Protein AF-A0A949J927-F1 (afdb_monomer)

Radius of gyration: 19.84 Å; Cα contacts (8 Å, |Δi|>4): 75; chains: 1; bounding box: 48×33×59 Å

Mean predicted aligned error: 12.62 Å

Sequence (116 aa):
MKNKLKLAAAIFLSSLFPLAAFAQISYIPPPVTTIGGFIGLICSAINWIFTFFIVISVLLFIIGAYAILTAGESSSKRDNSSAITYAIIALIVAILAKGLPLIVGSFLGVSGLRSC

Foldseek 3Di:
DVVVVVVVVVVVVVVCVVVVVVVPPPCPQDPPPDPLSVLVVVVVVLVVVLVVLVVVLVVLCVVLVVQLVPVPPDPSNVVSVVSNVVSVVSVVVSVVSLVVLCVVCVVVVPPSSNVD

Secondary structure (DSSP, 8-state):
-HHHHHHHHHHHHHHTHHHHHHHT------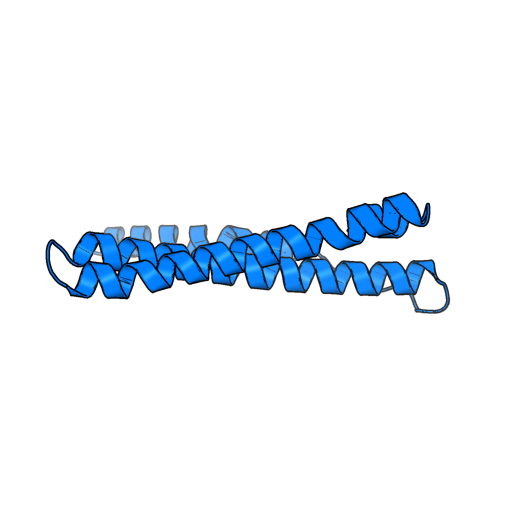-S-SHHHHHHHHHHHHHHHHHHHHHHHHHHHHHHHHHHHHSTTSTHHHHHHHHHHHHHHHHHHHHHHHHHHHHHHHHS--HHHHT-

Structure (mmCIF, N/CA/C/O backbone):
data_AF-A0A949J927-F1
#
_entry.id   AF-A0A949J927-F1
#
loop_
_atom_site.group_PDB
_atom_site.id
_atom_site.type_symbol
_atom_site.label_atom_id
_atom_site.label_alt_id
_atom_site.label_comp_id
_atom_site.label_asym_id
_atom_site.label_entity_id
_atom_site.label_seq_id
_atom_site.pdbx_PDB_ins_code
_atom_site.Cartn_x
_atom_site.Cartn_y
_atom_site.Cartn_z
_atom_site.occupancy
_atom_site.B_iso_or_equiv
_atom_site.auth_seq_id
_atom_site.auth_comp_id
_atom_site.auth_asym_id
_atom_site.auth_atom_id
_atom_site.pdbx_PDB_model_num
ATOM 1 N N . MET A 1 1 ? -3.823 -18.822 32.626 1.00 55.84 1 MET A N 1
ATOM 2 C CA . MET A 1 1 ? -3.232 -17.636 31.950 1.00 55.84 1 MET A CA 1
ATOM 3 C C . MET A 1 1 ? -2.232 -17.992 30.843 1.00 55.84 1 MET A C 1
ATOM 5 O O . MET A 1 1 ? -2.356 -17.443 29.758 1.00 55.84 1 MET A O 1
ATOM 9 N N . LYS A 1 2 ? -1.305 -18.944 31.050 1.00 61.59 2 LYS A N 1
ATOM 10 C CA . LYS A 1 2 ? -0.273 -19.341 30.063 1.00 61.59 2 LYS A CA 1
ATOM 11 C C . LYS A 1 2 ? -0.820 -19.726 28.671 1.00 61.59 2 LYS A C 1
ATOM 13 O O . LYS A 1 2 ? -0.224 -19.366 27.664 1.00 61.59 2 LYS A O 1
ATOM 18 N N . ASN A 1 3 ? -1.989 -20.365 28.596 1.00 60.75 3 ASN A N 1
ATOM 19 C CA . ASN A 1 3 ? -2.577 -20.802 27.319 1.00 60.75 3 ASN A CA 1
ATOM 20 C C . ASN A 1 3 ? -3.249 -19.653 26.548 1.00 60.75 3 ASN A C 1
ATOM 22 O O . ASN A 1 3 ? -3.198 -19.630 25.325 1.00 60.75 3 ASN A O 1
ATOM 26 N N . LYS A 1 4 ? -3.821 -18.666 27.255 1.00 60.56 4 LYS A N 1
ATOM 27 C CA . LYS A 1 4 ? -4.400 -17.452 26.649 1.00 60.56 4 LYS A CA 1
ATOM 28 C C . LYS A 1 4 ? -3.294 -16.568 26.053 1.00 60.56 4 LYS A C 1
ATOM 30 O O . LYS A 1 4 ? -3.485 -15.987 24.993 1.00 60.56 4 LYS A O 1
ATOM 35 N N . LEU A 1 5 ? -2.120 -16.553 26.694 1.00 73.19 5 LEU A N 1
ATOM 36 C CA . LEU A 1 5 ? -0.920 -15.871 26.202 1.00 73.19 5 LEU A CA 1
ATOM 37 C C . LEU A 1 5 ? -0.349 -16.538 24.940 1.00 73.19 5 LEU A C 1
ATOM 39 O O . LEU A 1 5 ? -0.024 -15.845 23.982 1.00 73.19 5 LEU A O 1
ATOM 43 N N . LYS A 1 6 ? -0.287 -17.879 24.898 1.00 71.12 6 LYS A N 1
ATOM 44 C CA . LYS A 1 6 ? 0.126 -18.609 23.684 1.00 71.12 6 LYS A CA 1
ATOM 45 C C . LYS A 1 6 ? -0.857 -18.426 22.523 1.00 71.12 6 LYS A C 1
ATOM 47 O O . LYS A 1 6 ? -0.422 -18.318 21.383 1.00 71.12 6 LYS A O 1
ATOM 52 N N . LEU A 1 7 ? -2.157 -18.348 22.814 1.00 74.25 7 LEU A N 1
ATOM 53 C CA . LEU A 1 7 ? -3.195 -18.117 21.807 1.00 74.25 7 LEU A CA 1
ATOM 54 C C . LEU A 1 7 ? -3.101 -16.705 21.204 1.00 74.25 7 LEU A C 1
ATOM 56 O O . LEU A 1 7 ? -3.133 -16.556 19.988 1.00 74.25 7 LEU A O 1
ATOM 60 N N . ALA A 1 8 ? -2.914 -15.678 22.039 1.00 73.44 8 ALA A N 1
ATOM 61 C CA . ALA A 1 8 ? -2.720 -14.303 21.575 1.00 73.44 8 ALA A CA 1
ATOM 62 C C . ALA A 1 8 ? -1.427 -14.145 20.755 1.00 73.44 8 ALA A C 1
ATOM 64 O O . ALA A 1 8 ? -1.437 -13.504 19.705 1.00 73.44 8 ALA A O 1
ATOM 65 N N . ALA A 1 9 ? -0.335 -14.788 21.184 1.00 74.69 9 ALA A N 1
ATOM 66 C CA . ALA A 1 9 ? 0.923 -14.797 20.442 1.00 74.69 9 ALA A CA 1
ATOM 67 C C . ALA A 1 9 ? 0.787 -15.481 19.070 1.00 74.69 9 ALA A C 1
ATOM 69 O O . ALA A 1 9 ? 1.348 -14.992 18.096 1.00 74.69 9 ALA A O 1
ATOM 70 N N . ALA A 1 10 ? 0.009 -16.564 18.967 1.00 74.31 10 ALA A N 1
ATOM 71 C CA . ALA A 1 10 ? -0.233 -17.256 17.701 1.00 74.31 10 ALA A CA 1
ATOM 72 C C . ALA A 1 10 ? -1.050 -16.410 16.707 1.00 74.31 10 ALA A C 1
ATOM 74 O O . ALA A 1 10 ? -0.725 -16.379 15.522 1.00 74.31 10 ALA A O 1
ATOM 75 N N . ILE A 1 11 ? -2.059 -15.673 17.186 1.00 76.69 11 ILE A N 1
ATOM 76 C CA . ILE A 1 11 ? -2.853 -14.753 16.353 1.00 76.69 11 ILE A CA 1
ATOM 77 C C . ILE A 1 11 ? -1.971 -13.607 15.842 1.00 76.69 11 ILE A C 1
ATOM 79 O O . ILE A 1 11 ? -1.993 -13.290 14.652 1.00 76.69 11 ILE A O 1
ATOM 83 N N . PHE A 1 12 ? -1.129 -13.040 16.710 1.00 73.19 12 PHE A N 1
ATOM 84 C CA . PHE A 1 12 ? -0.192 -11.992 16.314 1.00 73.19 12 PHE A CA 1
ATOM 85 C C . PHE A 1 12 ? 0.805 -12.507 15.267 1.00 73.19 12 PHE A C 1
ATOM 87 O O . PHE A 1 12 ? 0.979 -11.883 14.228 1.00 73.19 12 PHE A O 1
ATOM 94 N N . LEU A 1 13 ? 1.373 -13.700 15.464 1.00 71.00 13 LEU A N 1
ATOM 95 C CA . LEU A 1 13 ? 2.316 -14.295 14.514 1.00 71.00 13 LEU A CA 1
ATOM 96 C C . LEU A 1 13 ? 1.671 -14.628 13.156 1.00 71.00 13 LEU A C 1
ATOM 98 O O . LEU A 1 13 ? 2.314 -14.475 12.123 1.00 71.00 13 LEU A O 1
ATOM 102 N N . SER A 1 14 ? 0.391 -15.021 13.140 1.00 72.75 14 SER A N 1
ATOM 103 C CA . SER A 1 14 ? -0.352 -15.269 11.895 1.00 72.75 14 SER A CA 1
ATOM 104 C C . SER A 1 14 ? -0.630 -13.992 11.089 1.00 72.75 14 SER A C 1
ATOM 106 O O . SER A 1 14 ? -0.608 -14.031 9.862 1.00 72.75 14 SER A O 1
ATOM 108 N N . SER A 1 15 ? -0.789 -12.844 11.758 1.00 69.06 15 SER A N 1
ATOM 109 C CA . SER A 1 15 ? -0.915 -11.526 11.113 1.00 69.06 15 SER A CA 1
ATOM 110 C C . SER A 1 15 ? 0.382 -11.081 10.420 1.00 69.06 15 SER A C 1
ATOM 112 O O . SER A 1 15 ? 0.350 -10.347 9.436 1.00 69.06 15 SER A O 1
ATOM 114 N N . LEU A 1 16 ? 1.535 -11.573 10.889 1.00 66.81 16 LEU A N 1
ATOM 115 C CA . LEU A 1 16 ? 2.842 -11.326 10.274 1.00 66.81 16 LEU A CA 1
ATOM 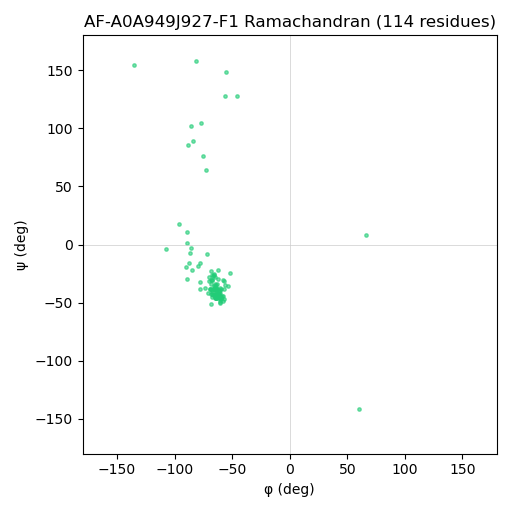116 C C . LEU A 1 16 ? 3.200 -12.322 9.155 1.00 66.81 16 LEU A C 1
ATOM 118 O O . LEU A 1 16 ? 4.189 -12.113 8.455 1.00 66.81 16 LEU A O 1
ATOM 122 N N . PHE A 1 17 ? 2.407 -13.375 8.937 1.00 70.81 17 PHE A N 1
ATOM 123 C CA . PHE A 1 17 ? 2.654 -14.365 7.880 1.00 70.81 17 PHE A CA 1
ATOM 124 C C . PHE A 1 17 ? 2.731 -13.768 6.459 1.00 70.81 17 PHE A C 1
ATOM 126 O O . PHE A 1 17 ? 3.618 -14.168 5.702 1.00 70.81 17 PHE A O 1
ATOM 133 N N . PRO A 1 18 ? 1.905 -12.767 6.082 1.00 74.00 18 PRO A N 1
ATOM 134 C CA . PRO A 1 18 ? 2.028 -12.122 4.779 1.00 74.00 18 PRO A CA 1
ATOM 135 C C . PRO A 1 18 ? 3.373 -11.410 4.598 1.00 74.00 18 PRO A C 1
ATOM 137 O O . PRO A 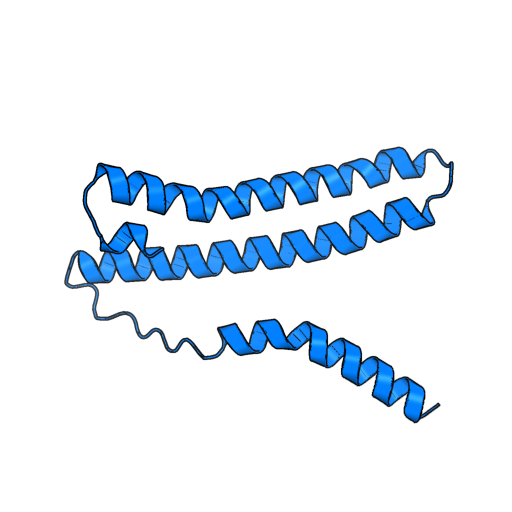1 18 ? 3.880 -11.373 3.484 1.00 74.00 18 PRO A O 1
ATOM 140 N N . LEU A 1 19 ? 3.999 -10.901 5.672 1.00 66.00 19 LEU A N 1
ATOM 141 C CA . LEU A 1 19 ? 5.293 -10.209 5.581 1.00 66.00 19 LEU A CA 1
ATOM 142 C C . LEU A 1 19 ? 6.434 -11.160 5.183 1.00 66.00 19 LEU A C 1
ATOM 144 O O . LEU A 1 19 ? 7.360 -10.745 4.489 1.00 66.00 19 LEU A O 1
ATOM 148 N N . ALA A 1 20 ? 6.354 -12.441 5.554 1.00 67.62 20 ALA A N 1
ATOM 149 C CA . ALA A 1 20 ? 7.356 -13.443 5.186 1.00 67.62 20 ALA A CA 1
ATOM 150 C C . ALA A 1 20 ? 7.335 -13.790 3.686 1.00 67.62 20 ALA A C 1
ATOM 152 O O . ALA A 1 20 ? 8.377 -14.120 3.116 1.00 67.62 20 ALA A O 1
ATOM 153 N N . ALA A 1 21 ? 6.180 -13.659 3.023 1.00 68.12 21 ALA A N 1
ATOM 154 C CA . ALA A 1 21 ? 6.081 -13.818 1.573 1.00 68.12 21 ALA A CA 1
ATOM 155 C C . ALA A 1 21 ? 6.850 -12.718 0.815 1.00 68.12 21 ALA A C 1
ATOM 157 O O . ALA A 1 21 ? 7.334 -12.957 -0.288 1.00 68.12 21 ALA A O 1
ATOM 158 N N . PHE A 1 22 ? 7.043 -11.541 1.422 1.00 63.12 22 PHE A N 1
ATOM 159 C CA . PHE A 1 22 ? 7.804 -10.440 0.821 1.00 63.12 22 PHE A CA 1
ATOM 160 C C . PHE A 1 22 ? 9.317 -10.504 1.100 1.00 63.12 22 PHE A C 1
ATOM 162 O O . PHE A 1 22 ? 10.088 -9.865 0.389 1.00 63.12 22 PHE A O 1
ATOM 169 N N . ALA A 1 23 ? 9.773 -11.296 2.081 1.00 64.69 23 ALA A N 1
ATOM 170 C CA . ALA A 1 23 ? 11.197 -11.419 2.429 1.00 64.69 23 ALA A CA 1
ATOM 171 C C . ALA A 1 23 ? 12.004 -12.317 1.468 1.00 64.69 23 ALA A C 1
ATOM 173 O O . ALA A 1 23 ? 13.231 -12.275 1.457 1.00 64.69 23 ALA A O 1
ATOM 174 N N . GLN A 1 24 ? 11.326 -13.132 0.658 1.00 58.50 24 GLN A N 1
ATOM 175 C CA . GLN A 1 24 ? 11.953 -14.103 -0.250 1.00 58.50 24 GLN A CA 1
ATOM 176 C C . GLN A 1 24 ? 12.279 -13.543 -1.644 1.00 58.50 24 GLN A C 1
ATOM 178 O O . GLN A 1 24 ? 12.838 -14.251 -2.479 1.00 58.50 24 GLN A O 1
ATOM 183 N N . ILE A 1 25 ? 12.000 -12.265 -1.906 1.00 57.59 25 ILE A N 1
ATOM 184 C CA . ILE A 1 25 ? 12.347 -11.640 -3.182 1.00 57.59 25 ILE A CA 1
ATOM 185 C C . ILE A 1 25 ? 13.772 -11.081 -3.084 1.00 57.59 25 ILE A C 1
ATOM 187 O O . ILE A 1 25 ? 13.982 -9.905 -2.792 1.00 57.59 25 ILE A O 1
ATOM 191 N N . SER A 1 26 ? 14.773 -11.924 -3.353 1.00 53.31 26 SER A N 1
ATOM 192 C CA . SER A 1 26 ? 16.125 -11.448 -3.667 1.00 53.31 26 SER A CA 1
ATOM 193 C C . SER A 1 26 ? 16.130 -10.906 -5.100 1.00 53.31 26 SER A C 1
ATOM 195 O O . SER A 1 26 ? 16.540 -11.571 -6.047 1.00 53.31 26 SER A O 1
ATOM 197 N N . TYR A 1 27 ? 15.578 -9.704 -5.279 1.00 59.66 27 TYR A N 1
ATOM 198 C CA . TYR A 1 27 ? 15.683 -8.967 -6.534 1.00 59.66 27 TYR A CA 1
ATOM 199 C C . TYR A 1 27 ? 17.009 -8.211 -6.518 1.00 59.66 27 TYR A C 1
ATOM 201 O O . TYR A 1 27 ? 17.085 -7.083 -6.039 1.00 59.66 27 TYR A O 1
ATOM 209 N N . ILE A 1 28 ? 18.068 -8.856 -7.004 1.00 60.81 28 ILE A N 1
ATOM 210 C CA . ILE A 1 28 ? 19.278 -8.149 -7.421 1.00 60.81 28 ILE A CA 1
ATOM 211 C C . ILE A 1 28 ? 18.921 -7.545 -8.783 1.00 60.81 28 ILE A C 1
ATOM 213 O O . ILE A 1 28 ? 18.812 -8.309 -9.748 1.00 60.81 28 ILE A O 1
ATOM 217 N N . PRO A 1 29 ? 18.654 -6.227 -8.891 1.00 62.12 29 PRO A N 1
ATOM 218 C CA . PRO A 1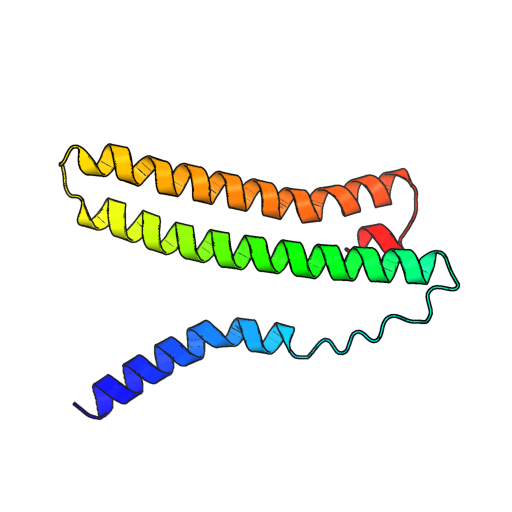 29 ? 18.394 -5.631 -10.190 1.00 62.12 29 PRO A CA 1
ATOM 219 C C . PRO A 1 29 ? 19.598 -5.931 -11.091 1.00 62.12 29 PRO A C 1
ATOM 221 O O . PRO A 1 29 ? 20.733 -5.665 -10.679 1.00 62.12 29 PRO A O 1
ATOM 224 N N . PRO A 1 30 ? 19.394 -6.497 -12.295 1.00 63.97 30 PRO A N 1
ATOM 225 C CA . PRO A 1 30 ? 20.482 -6.615 -13.250 1.00 63.97 30 PRO A CA 1
ATOM 226 C C . PRO A 1 30 ? 21.071 -5.214 -13.487 1.00 63.97 30 PRO A C 1
ATOM 228 O O . PRO A 1 30 ? 20.325 -4.229 -13.411 1.00 63.97 30 PRO A O 1
ATOM 231 N N . PRO A 1 31 ? 22.383 -5.094 -13.761 1.00 65.12 31 PRO A N 1
ATOM 232 C CA . PRO A 1 31 ? 23.003 -3.812 -14.074 1.00 65.12 31 PRO A CA 1
ATOM 233 C C . PRO A 1 31 ? 22.140 -3.039 -15.078 1.00 65.12 31 PRO A C 1
ATOM 235 O O . PRO A 1 31 ? 21.740 -3.594 -16.103 1.00 65.12 31 PRO A O 1
ATOM 238 N N . VAL A 1 32 ? 21.809 -1.781 -14.768 1.00 63.28 32 VAL A N 1
ATOM 239 C CA . VAL A 1 32 ? 20.932 -0.922 -15.584 1.00 63.28 32 VAL A CA 1
ATOM 240 C C . VAL A 1 32 ? 21.652 -0.454 -16.852 1.00 63.28 32 VAL A C 1
ATOM 242 O O . VAL A 1 32 ? 21.940 0.718 -17.045 1.00 63.28 32 VAL A O 1
ATOM 245 N N . THR A 1 33 ? 21.992 -1.395 -17.724 1.00 69.56 33 THR A N 1
ATOM 246 C CA . THR A 1 33 ? 22.658 -1.153 -19.011 1.00 69.56 33 THR A CA 1
ATOM 247 C C . THR A 1 33 ? 21.706 -1.349 -20.192 1.00 69.56 33 THR A C 1
ATOM 249 O O . THR A 1 33 ? 22.075 -1.101 -21.335 1.00 69.56 33 THR A O 1
ATOM 252 N N . THR A 1 34 ? 20.462 -1.771 -19.928 1.00 70.62 34 THR A N 1
ATOM 253 C CA . THR A 1 34 ? 19.427 -2.040 -20.934 1.00 70.62 34 THR A CA 1
ATOM 254 C C . THR A 1 34 ? 18.073 -1.459 -20.517 1.00 70.62 34 THR A C 1
ATOM 256 O O . THR A 1 34 ? 17.772 -1.336 -19.327 1.00 70.62 34 THR A O 1
ATOM 259 N N . ILE A 1 35 ? 17.217 -1.155 -21.502 1.00 70.44 35 ILE A N 1
ATOM 260 C CA . ILE A 1 35 ? 15.833 -0.678 -21.293 1.00 70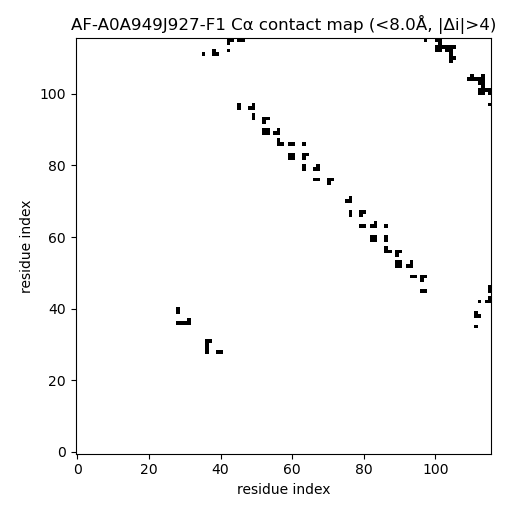.44 35 ILE A CA 1
ATOM 261 C C . ILE A 1 35 ? 15.027 -1.672 -20.434 1.00 70.44 35 ILE A C 1
ATOM 263 O O . ILE A 1 35 ? 14.227 -1.265 -19.595 1.00 70.44 35 ILE A O 1
ATOM 267 N N . GLY A 1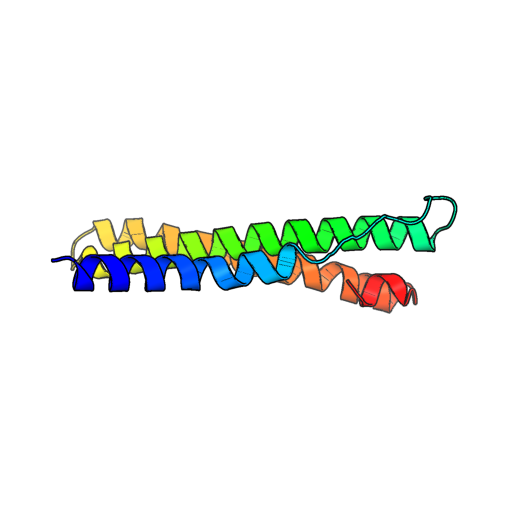 36 ? 15.286 -2.977 -20.576 1.00 71.81 36 GLY A N 1
ATOM 268 C CA . GLY A 1 36 ? 14.663 -4.017 -19.752 1.00 71.81 36 GLY A CA 1
ATOM 269 C C . GLY A 1 36 ? 15.055 -3.945 -18.271 1.00 71.81 36 GLY A C 1
ATOM 270 O O . GLY A 1 36 ? 14.197 -4.116 -17.407 1.00 71.81 36 GLY A O 1
ATOM 271 N N . GLY A 1 37 ? 16.317 -3.623 -17.964 1.00 70.56 37 GLY A N 1
ATOM 272 C CA . GLY A 1 37 ? 16.781 -3.431 -16.584 1.00 70.56 37 GLY A CA 1
ATOM 273 C C . GLY A 1 37 ? 16.137 -2.220 -15.901 1.00 70.56 37 GLY A C 1
ATOM 274 O O . GLY A 1 37 ? 15.749 -2.298 -14.735 1.00 70.56 37 GLY A O 1
ATOM 275 N N . PHE A 1 38 ? 15.941 -1.125 -16.644 1.00 75.00 38 PHE A N 1
ATOM 276 C CA . PHE A 1 38 ? 15.229 0.062 -16.156 1.00 75.00 38 PHE A CA 1
ATOM 277 C C . PHE A 1 38 ? 13.750 -0.230 -15.853 1.00 75.00 38 PHE A C 1
ATOM 279 O O . PHE A 1 38 ? 13.245 0.154 -14.798 1.00 75.00 38 PHE A O 1
ATOM 286 N N . ILE A 1 39 ? 13.078 -0.980 -16.734 1.00 77.25 39 ILE A N 1
ATOM 287 C CA . ILE A 1 39 ? 11.695 -1.432 -16.522 1.00 77.25 39 ILE A CA 1
ATOM 288 C C . ILE A 1 39 ? 11.591 -2.303 -15.266 1.00 77.25 39 ILE A C 1
ATOM 290 O O . ILE A 1 39 ? 10.728 -2.057 -14.428 1.00 77.25 39 ILE A O 1
ATOM 294 N N . GLY A 1 40 ? 12.498 -3.265 -15.077 1.00 76.75 40 GLY A N 1
ATOM 295 C CA . GLY A 1 40 ? 12.497 -4.110 -13.881 1.00 76.75 40 GLY A CA 1
ATOM 296 C C . GLY A 1 40 ? 12.654 -3.314 -12.578 1.00 76.75 40 GLY A C 1
ATOM 297 O O . GLY A 1 40 ? 11.989 -3.607 -11.584 1.00 76.75 40 GLY A O 1
ATOM 298 N N . LEU A 1 41 ? 13.493 -2.271 -12.577 1.00 78.62 41 LEU A N 1
ATOM 299 C CA . LEU A 1 41 ? 13.669 -1.384 -11.421 1.00 78.62 41 LEU A CA 1
ATOM 300 C C . LEU A 1 41 ? 12.377 -0.615 -11.102 1.00 78.62 41 LEU A C 1
ATOM 302 O O . LEU A 1 41 ? 11.941 -0.604 -9.951 1.00 78.62 41 LEU A O 1
ATOM 306 N N . ILE A 1 42 ? 11.722 -0.052 -12.121 1.00 79.75 42 ILE A N 1
ATOM 307 C CA . ILE A 1 42 ? 10.420 0.621 -11.981 1.00 79.75 42 ILE A CA 1
ATOM 308 C C . ILE A 1 42 ? 9.360 -0.338 -11.432 1.00 79.75 42 ILE A C 1
ATOM 310 O O . ILE A 1 42 ? 8.627 0.006 -10.509 1.00 79.75 42 ILE A O 1
ATOM 314 N N . CYS A 1 43 ? 9.303 -1.559 -11.950 1.00 79.88 43 CYS A N 1
ATOM 315 C CA . CYS A 1 43 ? 8.336 -2.560 -11.517 1.00 79.88 43 CYS A CA 1
ATOM 316 C C . CYS A 1 43 ? 8.550 -3.006 -10.070 1.00 79.88 43 CYS A C 1
ATOM 318 O O . CYS A 1 43 ? 7.586 -3.191 -9.326 1.00 79.88 43 CYS A O 1
ATOM 320 N N . SER A 1 44 ? 9.807 -3.120 -9.641 1.00 79.81 44 SER A N 1
ATOM 321 C CA . SER A 1 44 ? 10.142 -3.376 -8.240 1.00 79.81 44 SER A CA 1
ATOM 322 C C . SER A 1 44 ? 9.689 -2.224 -7.334 1.00 79.81 44 SER A C 1
ATOM 324 O O . SER A 1 44 ? 9.037 -2.459 -6.315 1.00 79.81 44 SER A O 1
ATOM 326 N N . ALA A 1 45 ? 9.927 -0.975 -7.749 1.00 82.19 45 ALA A N 1
ATOM 327 C CA . ALA A 1 45 ? 9.470 0.205 -7.018 1.00 82.19 45 ALA A CA 1
ATOM 328 C C . ALA A 1 45 ? 7.934 0.274 -6.915 1.00 82.19 45 ALA A C 1
ATOM 330 O O . ALA A 1 45 ? 7.4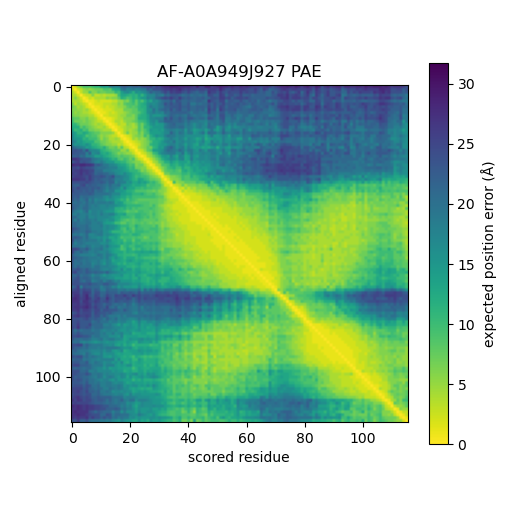01 0.528 -5.835 1.00 82.19 45 ALA A O 1
ATOM 331 N N . ILE A 1 46 ? 7.213 -0.016 -8.004 1.00 82.56 46 ILE A N 1
ATOM 332 C CA . ILE A 1 46 ? 5.742 -0.063 -8.015 1.00 82.56 46 ILE A CA 1
ATOM 333 C C . ILE A 1 46 ? 5.223 -1.174 -7.097 1.00 82.56 46 ILE A C 1
ATOM 335 O O . ILE A 1 46 ? 4.281 -0.953 -6.340 1.00 82.56 46 ILE A O 1
ATOM 339 N N . ASN A 1 47 ? 5.834 -2.360 -7.110 1.00 81.94 47 ASN A N 1
ATOM 340 C CA . ASN A 1 47 ? 5.443 -3.450 -6.213 1.00 81.94 47 ASN A CA 1
ATOM 341 C C . ASN A 1 47 ? 5.618 -3.075 -4.737 1.00 81.94 47 ASN A C 1
ATOM 343 O O . ASN A 1 47 ? 4.736 -3.352 -3.918 1.00 81.94 47 ASN A O 1
ATOM 347 N N . TRP A 1 48 ? 6.723 -2.412 -4.401 1.00 80.81 48 TRP A N 1
ATOM 348 C CA . TRP A 1 48 ? 6.976 -1.921 -3.049 1.00 80.81 48 TRP A CA 1
ATOM 349 C C . TRP A 1 48 ? 5.971 -0.853 -2.623 1.00 80.81 48 TRP A C 1
ATOM 351 O O . TRP A 1 48 ? 5.408 -0.944 -1.531 1.00 80.81 48 TRP A O 1
ATOM 361 N N . ILE A 1 49 ? 5.688 0.122 -3.493 1.00 83.31 49 ILE A N 1
ATOM 362 C CA . ILE A 1 49 ? 4.745 1.195 -3.169 1.00 83.31 49 ILE A CA 1
ATOM 363 C C . ILE A 1 49 ? 3.318 0.658 -3.048 1.00 83.31 49 ILE A C 1
ATOM 365 O O . ILE A 1 49 ? 2.618 0.989 -2.097 1.00 83.31 49 ILE A O 1
ATOM 369 N N . PHE A 1 50 ? 2.912 -0.250 -3.938 1.00 82.69 50 PHE A N 1
ATOM 370 C CA . PHE A 1 50 ? 1.616 -0.915 -3.870 1.00 82.69 50 PHE A CA 1
ATOM 371 C C . PHE A 1 50 ? 1.445 -1.662 -2.546 1.00 82.69 50 PHE A C 1
ATOM 373 O O . PHE A 1 50 ? 0.445 -1.486 -1.852 1.00 82.69 50 PHE A O 1
ATOM 380 N N . THR A 1 51 ? 2.451 -2.449 -2.165 1.00 81.44 51 THR A N 1
ATOM 381 C CA . THR A 1 51 ? 2.428 -3.218 -0.916 1.00 81.44 51 THR A CA 1
ATOM 382 C C . THR A 1 51 ? 2.315 -2.293 0.293 1.00 81.44 51 THR A C 1
ATOM 384 O O . THR A 1 51 ? 1.484 -2.525 1.169 1.00 81.44 51 THR A O 1
ATOM 387 N N . PHE A 1 52 ? 3.085 -1.204 0.322 1.00 84.94 52 PHE A N 1
ATOM 388 C CA . PHE A 1 52 ? 3.029 -0.217 1.399 1.00 84.94 52 PHE A CA 1
ATOM 389 C C . PHE A 1 52 ? 1.635 0.415 1.539 1.00 84.94 52 PHE A C 1
ATOM 391 O O . PHE A 1 52 ? 1.084 0.478 2.639 1.00 84.94 52 PHE A O 1
ATOM 398 N N . PHE A 1 53 ? 1.026 0.811 0.419 1.00 85.12 53 PHE A N 1
ATOM 399 C CA . PHE A 1 53 ? -0.320 1.384 0.406 1.00 85.12 53 PHE A CA 1
ATOM 400 C C . PHE A 1 53 ? -1.399 0.381 0.829 1.00 85.12 53 PHE A C 1
ATOM 402 O O . PHE A 1 53 ? -2.311 0.754 1.565 1.00 85.12 53 PHE A O 1
ATOM 409 N N . ILE A 1 54 ? -1.292 -0.890 0.428 1.00 85.00 54 ILE A N 1
ATOM 410 C CA . ILE A 1 54 ? -2.223 -1.942 0.862 1.00 85.00 54 ILE A CA 1
ATOM 411 C C . ILE A 1 54 ? -2.125 -2.175 2.370 1.00 85.00 54 ILE A C 1
ATOM 413 O O . ILE A 1 54 ? -3.152 -2.221 3.042 1.00 85.00 54 ILE A O 1
ATOM 417 N N . VAL A 1 55 ? -0.913 -2.272 2.924 1.00 86.75 55 VAL A N 1
ATOM 418 C CA . VAL A 1 55 ? -0.719 -2.477 4.369 1.00 86.75 55 VAL A CA 1
ATOM 419 C C . VAL A 1 55 ? -1.335 -1.327 5.170 1.00 86.75 55 VAL A C 1
ATOM 421 O O . VAL A 1 55 ? -2.072 -1.570 6.127 1.00 86.75 55 VAL A O 1
ATOM 424 N N . ILE A 1 56 ? -1.098 -0.079 4.755 1.00 86.81 56 ILE A N 1
ATOM 425 C CA . ILE A 1 56 ? -1.696 1.099 5.398 1.00 86.81 56 ILE A CA 1
ATOM 426 C C . ILE A 1 56 ? -3.217 1.096 5.249 1.00 86.81 56 ILE A C 1
ATOM 428 O O . ILE A 1 56 ? -3.923 1.343 6.226 1.00 86.81 56 ILE A O 1
ATOM 432 N N . SER A 1 57 ? -3.727 0.796 4.052 1.00 84.69 57 SER A N 1
ATOM 433 C CA . SER A 1 57 ? -5.166 0.743 3.786 1.00 84.69 57 SER A CA 1
ATOM 434 C C . SER A 1 57 ? -5.860 -0.255 4.714 1.00 84.69 57 SER A C 1
ATOM 436 O O . SER A 1 57 ? -6.832 0.109 5.371 1.00 84.69 57 SER A O 1
ATOM 438 N N . VAL A 1 58 ? -5.312 -1.466 4.867 1.00 86.25 58 VAL A N 1
ATOM 439 C CA . VAL A 1 58 ? -5.853 -2.489 5.775 1.00 86.25 58 VAL A CA 1
ATOM 440 C C . VAL A 1 58 ? -5.820 -2.021 7.233 1.00 86.25 58 VAL A C 1
ATOM 442 O O . VAL A 1 58 ? -6.813 -2.184 7.943 1.00 86.25 58 VAL A O 1
ATOM 445 N N . LEU A 1 59 ? -4.728 -1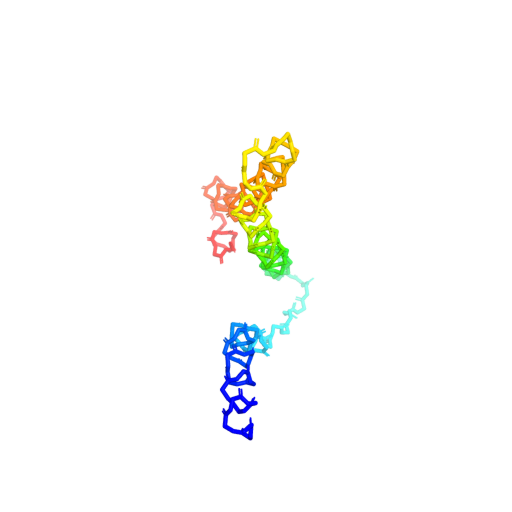.394 7.686 1.00 87.50 59 LEU A N 1
ATOM 446 C CA . LEU A 1 59 ? -4.630 -0.863 9.053 1.00 87.50 59 LEU A CA 1
ATOM 447 C C . LEU A 1 59 ? -5.699 0.200 9.336 1.00 87.50 59 LEU A C 1
ATOM 449 O O . LEU A 1 59 ? -6.408 0.114 10.340 1.00 87.50 59 LEU A O 1
ATOM 453 N N . LEU A 1 60 ? -5.835 1.184 8.444 1.00 84.44 60 LEU A N 1
ATOM 454 C CA . LEU A 1 60 ? -6.826 2.254 8.577 1.00 84.44 60 LEU A CA 1
ATOM 455 C C . LEU A 1 60 ? -8.252 1.710 8.507 1.00 84.44 60 LEU A C 1
ATOM 457 O O . LEU A 1 60 ? -9.127 2.192 9.225 1.00 84.44 60 LEU A O 1
ATOM 461 N N . PHE A 1 61 ? -8.479 0.677 7.697 1.00 85.62 61 PHE A N 1
ATOM 462 C CA . PHE A 1 61 ? -9.773 0.018 7.599 1.00 85.62 61 PHE A CA 1
ATOM 463 C C . PHE A 1 61 ? -10.160 -0.670 8.913 1.00 85.62 61 PHE A C 1
ATOM 465 O O . PHE A 1 61 ? -11.276 -0.484 9.393 1.00 85.62 61 PHE A O 1
ATOM 472 N N . ILE A 1 62 ? -9.233 -1.405 9.539 1.00 86.12 62 ILE A N 1
ATOM 473 C CA . ILE A 1 62 ? -9.469 -2.074 10.830 1.00 86.12 62 ILE A CA 1
ATOM 474 C C . ILE A 1 62 ? -9.732 -1.043 11.937 1.00 86.12 62 ILE A C 1
ATOM 476 O O . ILE A 1 62 ? -10.685 -1.195 12.704 1.00 86.12 62 ILE A O 1
ATOM 480 N N . ILE A 1 63 ? -8.924 0.020 12.009 1.00 83.25 63 ILE A N 1
ATOM 481 C CA . ILE A 1 63 ? -9.072 1.076 13.023 1.00 83.25 63 ILE A CA 1
ATOM 482 C C . ILE A 1 63 ? -10.394 1.830 12.830 1.00 83.25 63 ILE A C 1
ATOM 484 O O . ILE A 1 63 ? -11.140 2.022 13.790 1.00 83.25 63 ILE A O 1
ATOM 488 N N . GLY A 1 64 ? -10.718 2.211 11.591 1.00 79.38 64 GLY A N 1
ATOM 489 C CA . GLY A 1 64 ? -11.961 2.905 11.258 1.00 79.38 64 GLY A CA 1
ATOM 490 C C . GLY A 1 64 ? -13.199 2.052 11.537 1.00 79.38 64 GLY A C 1
ATOM 491 O O . GLY A 1 64 ? -14.166 2.539 12.124 1.00 79.38 64 GLY A O 1
ATOM 492 N N . ALA A 1 65 ? -13.157 0.761 11.195 1.00 81.00 65 ALA A N 1
ATOM 493 C CA . ALA A 1 65 ? -14.242 -0.168 11.492 1.00 81.00 65 ALA A CA 1
ATOM 494 C C . ALA A 1 65 ? -14.467 -0.302 13.005 1.00 81.00 65 ALA A C 1
ATOM 496 O O . ALA A 1 65 ? -15.601 -0.188 13.471 1.00 81.00 65 ALA A O 1
ATOM 497 N N . TYR A 1 66 ? -13.398 -0.474 13.790 1.00 81.00 66 TYR A N 1
ATOM 498 C CA . TYR A 1 66 ? -13.502 -0.567 15.247 1.00 81.00 66 TYR A CA 1
ATOM 499 C C . TYR A 1 66 ? -14.079 0.713 15.871 1.00 81.00 66 TYR A C 1
ATOM 501 O O . TYR A 1 66 ? -14.956 0.640 16.735 1.00 81.00 66 TYR A O 1
ATOM 509 N N . ALA A 1 67 ? -13.648 1.884 15.399 1.00 80.81 67 ALA A N 1
ATOM 510 C CA . ALA A 1 67 ? -14.139 3.172 15.880 1.00 80.81 67 ALA A CA 1
ATOM 511 C C . ALA A 1 67 ? -15.646 3.362 15.622 1.00 80.81 67 ALA A C 1
ATOM 513 O O . ALA A 1 67 ? -16.381 3.766 16.516 1.00 80.81 67 ALA A O 1
ATOM 514 N N . ILE A 1 68 ? -16.147 3.005 14.434 1.00 77.62 68 ILE A N 1
ATOM 515 C CA . ILE A 1 68 ? -17.580 3.130 14.103 1.00 77.62 68 ILE A CA 1
ATOM 516 C C . ILE A 1 68 ? -18.439 2.143 14.901 1.00 77.62 68 ILE A C 1
ATOM 518 O O . ILE A 1 68 ? -19.548 2.488 15.318 1.00 77.62 68 ILE A O 1
ATOM 522 N N . LEU A 1 69 ? -17.942 0.919 15.106 1.00 81.06 69 LEU A N 1
ATOM 523 C CA . LEU A 1 69 ? -18.655 -0.121 15.851 1.00 81.06 69 LEU A CA 1
ATOM 524 C C . LEU A 1 69 ? -18.737 0.193 17.351 1.00 81.06 69 LEU A C 1
ATOM 526 O O . LEU A 1 69 ? -19.727 -0.154 17.989 1.00 81.06 69 LEU A O 1
ATOM 530 N N . THR A 1 70 ? -17.736 0.879 17.907 1.00 81.56 70 THR A N 1
ATOM 531 C CA . THR A 1 70 ? -17.698 1.253 19.332 1.00 81.56 70 THR A CA 1
ATOM 532 C C . THR A 1 70 ? -18.343 2.612 19.631 1.00 81.56 70 THR A C 1
ATOM 534 O O . THR A 1 70 ? -18.764 2.841 20.761 1.00 81.56 70 THR A O 1
ATOM 537 N N . ALA A 1 71 ? -18.503 3.490 18.633 1.00 73.31 71 ALA A N 1
ATOM 538 C CA . ALA A 1 71 ? -19.033 4.852 18.798 1.00 73.31 71 ALA A CA 1
ATOM 539 C C . ALA A 1 71 ? -20.550 4.971 19.102 1.00 73.31 71 ALA A C 1
ATOM 541 O O . ALA A 1 71 ? -21.029 6.068 19.412 1.00 73.31 71 ALA A O 1
ATOM 542 N N . GLY A 1 72 ? -21.329 3.883 19.040 1.00 71.00 72 GLY A N 1
ATOM 543 C CA . GLY A 1 72 ? -22.767 3.896 19.373 1.00 71.00 72 GLY A CA 1
ATOM 544 C C . GLY A 1 72 ? -23.614 4.841 18.494 1.00 71.00 72 GLY A C 1
ATOM 545 O O . GLY A 1 72 ? -23.380 4.931 17.290 1.00 71.00 72 GLY A O 1
ATOM 546 N N . GLU A 1 73 ? -24.605 5.530 19.077 1.00 64.94 73 GLU A N 1
ATOM 547 C CA . GLU A 1 73 ? -25.464 6.553 18.424 1.00 64.94 73 GLU A CA 1
ATOM 548 C C . GLU A 1 73 ? -24.978 8.002 18.647 1.00 64.94 73 GLU A C 1
ATOM 550 O O . GLU A 1 73 ? -25.717 8.969 18.474 1.00 64.94 73 GLU A O 1
ATOM 555 N N . SER A 1 74 ? -23.721 8.185 19.050 1.00 65.44 74 SER A N 1
ATOM 556 C CA . SER A 1 74 ? -23.185 9.525 19.305 1.00 65.44 74 SER A CA 1
ATOM 557 C C . SER A 1 74 ? -22.737 10.231 18.018 1.00 65.44 74 SER A C 1
ATOM 559 O O . SER A 1 74 ? -22.390 9.597 17.016 1.00 65.44 74 SER A O 1
ATOM 561 N N . SER A 1 75 ? -22.665 11.566 18.060 1.00 62.94 75 SER A N 1
ATOM 562 C CA . SER A 1 75 ? -22.115 12.414 16.986 1.00 62.94 75 SER A CA 1
ATOM 563 C C . SER A 1 75 ? -20.711 11.991 16.529 1.00 62.94 75 SER A C 1
ATOM 565 O O . SER A 1 75 ? -20.359 12.190 15.367 1.00 62.94 75 SER A O 1
ATOM 567 N N . SER A 1 76 ? -19.951 11.310 17.394 1.00 63.34 76 SER A N 1
ATOM 568 C CA . SER A 1 76 ? -18.624 10.768 17.082 1.00 63.34 76 SER A CA 1
ATOM 569 C C . SER A 1 76 ? -18.631 9.715 15.966 1.00 63.34 76 SER A C 1
ATOM 571 O O . SER A 1 76 ? -17.624 9.516 15.294 1.00 63.34 76 SER A O 1
ATOM 573 N N . LYS A 1 77 ? -19.765 9.060 15.686 1.00 61.72 77 LYS A N 1
ATOM 574 C CA . LYS A 1 77 ? -19.872 8.102 14.574 1.00 61.72 77 LYS A CA 1
ATOM 575 C C . LYS A 1 77 ? -19.760 8.775 13.205 1.00 61.72 77 LYS A C 1
ATOM 577 O O . LYS A 1 77 ? -19.252 8.177 12.253 1.00 61.72 77 LYS A O 1
ATOM 582 N N . ARG A 1 78 ? -20.204 10.032 13.121 1.00 62.06 78 ARG A N 1
ATOM 583 C CA . ARG A 1 78 ? -20.102 10.866 11.919 1.00 62.06 78 ARG A CA 1
ATOM 584 C C . ARG A 1 78 ? -18.654 11.275 11.663 1.00 62.06 78 ARG A C 1
ATOM 586 O O . ARG A 1 78 ? -18.189 11.147 10.534 1.00 62.06 78 ARG A O 1
ATOM 593 N N . ASP A 1 79 ? -17.930 11.634 12.719 1.00 66.50 79 ASP A N 1
ATOM 594 C CA . ASP A 1 79 ? -16.505 11.964 12.630 1.00 66.50 79 ASP A CA 1
ATOM 595 C C . ASP A 1 79 ? -15.666 10.726 12.280 1.00 66.50 79 ASP A C 1
ATOM 597 O O . ASP A 1 79 ? -14.842 10.770 11.367 1.00 66.50 79 ASP A O 1
ATOM 601 N N . ASN A 1 80 ? -15.954 9.573 12.890 1.00 64.38 80 ASN A N 1
ATOM 602 C CA . ASN A 1 80 ? -15.261 8.311 12.604 1.00 64.38 80 ASN A CA 1
ATOM 603 C C . ASN A 1 80 ? -15.550 7.743 11.201 1.00 64.38 80 ASN A C 1
ATOM 605 O O . ASN A 1 80 ? -14.729 7.004 10.657 1.00 64.38 80 ASN A O 1
ATOM 609 N N . SER A 1 81 ? -16.672 8.109 10.571 1.00 69.19 81 SER A N 1
ATOM 610 C CA . SER A 1 81 ? -16.962 7.704 9.186 1.00 69.19 81 SER A CA 1
ATOM 611 C C . SER A 1 81 ? -15.997 8.334 8.178 1.00 69.19 81 SER A C 1
ATOM 613 O O . SER A 1 81 ? -15.707 7.724 7.150 1.00 69.19 81 SER A O 1
ATOM 615 N N . SER A 1 82 ? -15.433 9.510 8.484 1.00 74.12 82 SER A N 1
ATOM 616 C CA . SER A 1 82 ? -14.426 10.142 7.622 1.00 74.12 82 SER A CA 1
ATOM 617 C C . SER A 1 82 ? -13.155 9.291 7.498 1.00 74.12 82 SER A C 1
ATOM 619 O O . SER A 1 82 ? -12.581 9.205 6.413 1.00 74.12 82 SER A O 1
ATOM 621 N N . ALA A 1 83 ? -12.768 8.573 8.559 1.00 72.06 83 ALA A N 1
ATOM 622 C CA . ALA A 1 83 ? -11.607 7.686 8.555 1.00 72.06 83 ALA A CA 1
ATOM 623 C C . ALA A 1 83 ? -11.763 6.519 7.563 1.00 72.06 83 ALA A C 1
ATOM 625 O O . ALA A 1 83 ? -10.809 6.173 6.866 1.00 72.06 83 ALA A O 1
ATOM 626 N N . ILE A 1 84 ? -12.971 5.955 7.431 1.00 80.00 84 ILE A N 1
ATOM 627 C CA . ILE A 1 84 ? -13.243 4.918 6.424 1.00 80.00 84 ILE A CA 1
ATOM 628 C C . ILE A 1 84 ? -13.217 5.498 5.010 1.00 80.00 84 ILE A C 1
ATOM 630 O O . ILE A 1 84 ? -12.667 4.864 4.111 1.00 80.00 84 ILE A O 1
ATOM 634 N N . THR A 1 85 ? -13.727 6.713 4.800 1.00 81.62 85 THR A N 1
ATOM 635 C CA . THR A 1 85 ? -13.623 7.384 3.496 1.00 81.62 85 THR A CA 1
ATOM 636 C C . THR A 1 85 ? -12.163 7.533 3.066 1.00 81.62 85 THR A C 1
ATOM 638 O O . THR A 1 85 ? -11.822 7.190 1.935 1.00 81.62 85 THR A O 1
ATOM 641 N N . TYR A 1 86 ? -11.270 7.948 3.970 1.00 79.69 86 TYR A N 1
ATOM 642 C CA . TYR A 1 86 ? -9.834 8.012 3.674 1.00 79.69 86 TYR A CA 1
ATOM 643 C C . TYR A 1 86 ? -9.209 6.630 3.430 1.00 79.69 86 TYR A C 1
ATOM 645 O O . TYR A 1 86 ? -8.360 6.499 2.548 1.00 79.69 86 TYR A O 1
ATOM 653 N N . ALA A 1 87 ? -9.658 5.585 4.134 1.00 81.50 87 ALA A N 1
ATOM 654 C CA . ALA A 1 87 ? -9.213 4.213 3.881 1.00 81.50 87 ALA A CA 1
ATOM 655 C C . ALA A 1 87 ? -9.620 3.713 2.480 1.00 81.50 87 ALA A C 1
ATOM 657 O O . ALA A 1 87 ? -8.817 3.073 1.796 1.00 81.50 87 ALA A O 1
ATOM 658 N N . ILE A 1 88 ? -10.832 4.052 2.025 1.00 85.38 88 ILE A N 1
ATOM 659 C CA . ILE A 1 88 ? -11.326 3.737 0.675 1.00 85.38 88 ILE A CA 1
ATOM 660 C C . ILE A 1 88 ? -10.528 4.505 -0.383 1.00 85.38 88 ILE A C 1
ATOM 662 O O . ILE A 1 88 ? -10.125 3.920 -1.385 1.00 85.38 88 ILE A O 1
ATOM 666 N N . ILE A 1 89 ? -10.241 5.791 -0.157 1.00 87.12 89 ILE A N 1
ATOM 667 C CA . ILE A 1 89 ? -9.405 6.585 -1.070 1.00 87.12 89 ILE A CA 1
ATOM 668 C C . ILE A 1 89 ? -8.010 5.957 -1.198 1.00 87.12 89 ILE A C 1
ATOM 670 O O . ILE A 1 89 ? -7.521 5.776 -2.311 1.00 87.12 89 ILE A O 1
ATOM 674 N N . ALA A 1 90 ? -7.392 5.552 -0.084 1.00 82.62 90 ALA A N 1
ATOM 675 C CA . ALA A 1 90 ? -6.097 4.872 -0.101 1.00 82.62 90 ALA A CA 1
ATOM 676 C C . ALA A 1 90 ? -6.139 3.546 -0.884 1.00 82.62 90 ALA A C 1
ATOM 678 O O . ALA A 1 90 ? -5.210 3.248 -1.635 1.00 82.62 90 ALA A O 1
ATOM 679 N N . LEU A 1 91 ? -7.230 2.781 -0.763 1.00 87.75 91 LEU A N 1
ATOM 680 C CA . LEU A 1 91 ? -7.433 1.550 -1.528 1.00 87.75 91 LEU A CA 1
ATOM 681 C C . LEU A 1 91 ? -7.547 1.825 -3.034 1.00 87.75 91 LEU A C 1
ATOM 683 O O . LEU A 1 91 ? -6.926 1.130 -3.835 1.00 87.75 91 LEU A O 1
ATOM 687 N N . ILE A 1 92 ? -8.299 2.857 -3.426 1.00 88.12 92 ILE A N 1
A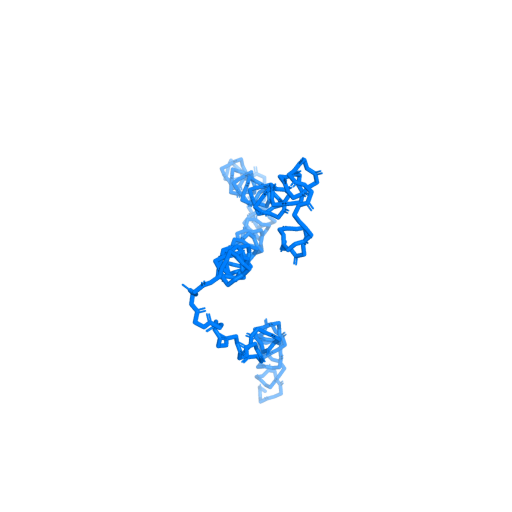TOM 688 C CA . ILE A 1 92 ? -8.429 3.265 -4.833 1.00 88.12 92 ILE A CA 1
ATOM 689 C C . ILE A 1 92 ? -7.058 3.646 -5.401 1.00 88.12 92 ILE A C 1
ATOM 691 O O . ILE A 1 92 ? -6.691 3.181 -6.478 1.00 88.12 92 ILE A O 1
ATOM 695 N N . VAL A 1 93 ? -6.271 4.437 -4.665 1.00 87.12 93 VAL A N 1
ATOM 696 C CA . VAL A 1 93 ? -4.910 4.821 -5.078 1.00 87.12 93 VAL A CA 1
ATOM 697 C C . VAL A 1 93 ? -4.006 3.594 -5.221 1.00 87.12 93 VAL A C 1
ATOM 699 O O . VAL A 1 93 ? -3.261 3.501 -6.196 1.00 87.12 93 VAL A O 1
ATOM 702 N N . ALA A 1 94 ? -4.107 2.619 -4.314 1.00 84.25 94 ALA A N 1
ATOM 703 C CA . ALA A 1 94 ? -3.363 1.366 -4.422 1.00 84.25 94 ALA A CA 1
ATOM 704 C C . ALA A 1 94 ? -3.728 0.603 -5.707 1.00 84.25 94 ALA A C 1
ATOM 706 O O . ALA A 1 94 ? -2.849 0.202 -6.466 1.00 84.25 94 ALA A O 1
ATOM 707 N N . ILE A 1 95 ? -5.021 0.450 -6.001 1.00 86.00 95 ILE A N 1
ATOM 708 C CA . ILE A 1 95 ? -5.488 -0.229 -7.220 1.00 86.00 95 ILE A CA 1
ATOM 709 C C . ILE A 1 95 ? -4.989 0.503 -8.474 1.00 86.00 95 ILE A C 1
ATOM 711 O O . ILE A 1 95 ? -4.514 -0.132 -9.418 1.00 86.00 95 ILE A O 1
ATOM 715 N N . LEU A 1 96 ? -5.023 1.838 -8.475 1.00 85.62 96 LEU A N 1
ATOM 716 C CA . LEU A 1 96 ? -4.514 2.647 -9.583 1.00 85.62 96 LEU A CA 1
ATOM 717 C C . LEU A 1 96 ? -3.003 2.481 -9.785 1.00 85.62 96 LEU A C 1
ATOM 719 O O . LEU A 1 96 ? -2.562 2.400 -10.931 1.00 85.62 96 LEU A O 1
ATOM 723 N N . ALA A 1 97 ? -2.215 2.348 -8.715 1.00 81.50 97 ALA A N 1
ATOM 724 C CA . ALA A 1 97 ? -0.768 2.135 -8.815 1.00 81.50 97 ALA A CA 1
ATOM 725 C C . ALA A 1 97 ? -0.402 0.886 -9.642 1.00 81.50 97 ALA A C 1
ATOM 727 O O . ALA A 1 97 ? 0.611 0.886 -10.337 1.00 81.50 97 ALA A O 1
ATOM 728 N N . LYS A 1 98 ? -1.253 -0.146 -9.615 1.00 79.00 98 LYS A N 1
ATOM 729 C CA . LYS A 1 98 ? -1.141 -1.359 -10.443 1.00 79.00 98 LYS A CA 1
ATOM 730 C C . LYS A 1 98 ? -1.843 -1.243 -11.799 1.00 79.00 98 LYS A C 1
ATOM 732 O O . LYS A 1 98 ? -1.413 -1.849 -12.774 1.00 79.00 98 LYS A O 1
ATOM 737 N N . GLY A 1 99 ? -2.910 -0.452 -11.887 1.00 81.38 99 GLY A N 1
ATOM 738 C CA . GLY A 1 99 ? -3.649 -0.235 -13.133 1.00 81.38 99 GLY A CA 1
ATOM 739 C C . GLY A 1 99 ? -2.876 0.578 -14.177 1.00 81.38 99 GLY A C 1
ATOM 740 O O . GLY A 1 99 ? -2.939 0.271 -15.366 1.00 81.38 99 GLY A O 1
ATOM 741 N N . LEU A 1 100 ? -2.120 1.596 -13.755 1.00 81.19 100 LEU A N 1
ATOM 742 C CA . LEU A 1 100 ? -1.371 2.466 -14.671 1.00 81.19 100 LEU A CA 1
ATOM 743 C C . LEU A 1 100 ? -0.314 1.715 -15.515 1.00 81.19 100 LEU A C 1
ATOM 745 O O . LEU A 1 100 ? -0.341 1.864 -16.739 1.00 81.19 100 LEU A O 1
ATOM 749 N N . PRO A 1 101 ? 0.579 0.888 -14.936 1.00 78.25 101 PRO A N 1
ATOM 750 C CA . PRO A 1 101 ? 1.577 0.127 -15.697 1.00 78.25 101 PRO A CA 1
ATOM 751 C C . PRO A 1 101 ? 0.953 -0.839 -16.708 1.00 78.25 101 PRO A C 1
ATOM 753 O O . PRO A 1 101 ? 1.430 -0.937 -17.839 1.00 78.25 101 PRO A O 1
ATOM 756 N N . LEU A 1 102 ? -0.167 -1.476 -16.346 1.00 80.88 102 LEU A N 1
ATOM 757 C CA . LEU A 1 102 ? -0.925 -2.366 -17.229 1.00 80.88 102 LEU A CA 1
ATOM 758 C C . LEU A 1 102 ? -1.453 -1.638 -18.466 1.00 80.88 102 LEU A C 1
ATOM 760 O O . LEU A 1 102 ? -1.336 -2.141 -19.588 1.00 80.88 102 LEU A O 1
ATOM 764 N N . ILE A 1 103 ? -2.025 -0.450 -18.269 1.00 81.19 103 ILE A N 1
ATOM 765 C CA . ILE A 1 103 ? -2.581 0.366 -19.348 1.00 81.19 103 ILE A CA 1
ATOM 766 C C . ILE A 1 103 ? -1.446 0.877 -20.241 1.00 81.19 103 ILE A C 1
ATOM 768 O O . ILE A 1 103 ? -1.463 0.655 -21.451 1.00 81.19 103 ILE A O 1
ATOM 772 N N . VAL A 1 104 ? -0.414 1.482 -19.650 1.00 78.69 104 VAL A N 1
ATOM 773 C CA . VAL A 1 104 ? 0.733 2.032 -20.389 1.00 78.69 104 VAL A CA 1
ATOM 774 C C . VAL A 1 104 ? 1.486 0.933 -21.147 1.00 78.69 104 VAL A C 1
ATOM 776 O O . VAL A 1 104 ? 1.800 1.103 -22.323 1.00 78.69 104 VAL A O 1
ATOM 779 N N . GLY A 1 105 ? 1.706 -0.231 -20.534 1.00 76.19 105 GLY A N 1
ATOM 780 C CA . GLY A 1 105 ? 2.322 -1.386 -21.191 1.00 76.19 105 GLY A CA 1
ATOM 781 C C . GLY A 1 105 ? 1.480 -1.964 -22.332 1.00 76.19 105 GLY A C 1
ATOM 782 O O . GLY A 1 105 ? 2.033 -2.508 -23.287 1.00 76.19 105 GLY A O 1
ATOM 783 N N . SER A 1 106 ? 0.153 -1.817 -22.271 1.00 79.50 106 SER A N 1
ATOM 784 C CA . SER A 1 106 ? -0.751 -2.229 -23.352 1.00 79.50 106 SER A CA 1
ATOM 785 C C . SER A 1 106 ? -0.684 -1.281 -24.553 1.00 79.50 106 SER A C 1
ATOM 787 O O . SER A 1 106 ? -0.722 -1.753 -25.686 1.00 79.50 106 SER A O 1
ATOM 789 N N . PHE A 1 107 ? -0.532 0.027 -24.321 1.00 79.75 107 PHE A N 1
ATOM 790 C CA . PHE A 1 107 ? -0.413 1.028 -25.389 1.00 79.75 107 PHE A CA 1
ATOM 791 C C . PHE A 1 107 ? 0.973 1.068 -26.034 1.00 79.75 107 PHE A C 1
ATOM 793 O O . PHE A 1 107 ? 1.084 1.225 -27.245 1.00 79.75 107 PHE A O 1
ATOM 800 N N . LEU A 1 108 ? 2.032 0.912 -25.239 1.00 79.56 108 LEU A N 1
ATOM 801 C CA . LEU A 1 108 ? 3.413 0.977 -25.721 1.00 79.56 108 LEU A CA 1
ATOM 802 C C . LEU A 1 108 ? 3.934 -0.370 -26.261 1.00 79.56 108 LEU A C 1
ATOM 804 O O . LEU A 1 108 ? 5.071 -0.445 -26.718 1.00 79.56 108 LEU A O 1
ATOM 808 N N . GLY A 1 109 ? 3.144 -1.449 -26.183 1.00 71.69 109 GLY A N 1
ATOM 809 C CA . GLY A 1 109 ? 3.538 -2.790 -26.643 1.00 71.69 109 GLY A CA 1
ATOM 810 C C . GLY A 1 109 ? 4.685 -3.429 -25.844 1.00 71.69 109 GLY A C 1
ATOM 811 O O . GLY A 1 109 ? 5.195 -4.485 -26.218 1.00 71.69 109 GLY A O 1
ATOM 812 N N . VAL A 1 110 ? 5.106 -2.810 -24.737 1.00 69.62 110 VAL A N 1
ATOM 813 C CA . VAL A 1 110 ? 6.230 -3.274 -23.915 1.00 69.62 110 VAL A CA 1
ATOM 814 C C . VAL A 1 110 ? 5.728 -4.309 -22.916 1.00 69.62 110 VAL A C 1
ATOM 816 O O . VAL A 1 110 ? 5.148 -3.981 -21.881 1.00 69.62 110 VAL A O 1
ATOM 819 N N . SER A 1 111 ? 5.983 -5.582 -23.215 1.00 65.00 111 SER A N 1
ATOM 820 C CA . SER A 1 111 ? 5.562 -6.715 -22.374 1.00 65.00 111 SER A CA 1
ATOM 821 C C . SER A 1 111 ? 6.102 -6.629 -20.941 1.00 65.00 111 SER A C 1
ATOM 823 O O . SER A 1 111 ? 5.429 -7.045 -20.005 1.00 65.00 111 SER A O 1
ATOM 825 N N . GLY A 1 112 ? 7.280 -6.023 -20.752 1.00 63.84 112 GLY A N 1
ATOM 826 C CA . GLY A 1 112 ? 7.903 -5.860 -19.436 1.00 63.84 112 GLY A CA 1
ATOM 827 C C . GLY A 1 112 ? 7.143 -4.943 -18.475 1.00 63.84 112 GLY A C 1
ATOM 828 O O . GLY A 1 112 ? 7.261 -5.138 -17.277 1.00 63.84 112 GLY A O 1
ATOM 829 N N . LEU A 1 113 ? 6.348 -3.986 -18.972 1.00 62.72 113 LEU A N 1
ATOM 830 C CA . LEU A 1 113 ? 5.566 -3.061 -18.133 1.00 62.72 113 LEU A CA 1
ATOM 831 C C . LEU A 1 113 ? 4.214 -3.650 -17.694 1.00 62.72 113 LEU A C 1
ATOM 833 O O . LEU A 1 113 ? 3.638 -3.194 -16.715 1.00 62.72 113 LEU A O 1
ATOM 837 N N . ARG A 1 114 ? 3.704 -4.649 -18.431 1.00 61.03 114 ARG A N 1
ATOM 838 C CA . ARG A 1 114 ? 2.409 -5.310 -18.171 1.00 61.03 114 ARG A CA 1
ATOM 839 C C . ARG A 1 114 ? 2.490 -6.352 -17.055 1.00 61.03 114 ARG A C 1
ATOM 841 O O . ARG A 1 114 ? 1.468 -6.762 -16.525 1.00 61.03 114 ARG A O 1
ATOM 848 N N . SER A 1 115 ? 3.697 -6.801 -16.728 1.00 62.66 115 SER A N 1
ATOM 849 C CA . SER A 1 115 ? 3.957 -7.796 -15.679 1.00 62.66 115 SER A CA 1
ATOM 850 C C . SER A 1 115 ? 4.172 -7.159 -14.301 1.00 62.66 115 SER A C 1
ATOM 852 O O . SER A 1 115 ? 4.622 -7.826 -13.368 1.00 62.66 115 SER A O 1
ATOM 854 N N . CYS A 1 116 ? 3.880 -5.863 -14.200 1.00 64.12 116 CYS A N 1
ATOM 855 C CA . CYS A 1 116 ? 4.035 -5.000 -13.043 1.00 64.12 116 CYS A CA 1
ATOM 856 C C . CYS A 1 116 ? 2.627 -4.551 -12.634 1.00 64.12 116 CYS A C 1
ATOM 858 O O . CYS A 1 116 ? 2.344 -4.661 -11.422 1.00 64.12 116 CYS A O 1
#

Solvent-accessible surface area (backbone atoms only — not comparable to full-atom values): 6328 Å² total; per-residue (Å²): 111,72,67,61,52,53,51,52,51,50,55,55,53,58,72,48,50,68,59,60,68,64,71,72,68,84,76,74,74,60,76,77,83,46,75,67,33,51,44,51,50,52,35,52,52,46,53,52,52,34,50,55,36,47,55,51,21,54,52,39,39,54,53,23,50,53,46,41,71,69,36,67,94,44,77,61,29,64,62,33,47,52,45,38,53,53,20,52,51,40,44,52,53,29,53,45,62,45,47,51,38,37,51,50,16,64,75,70,68,38,69,73,38,50,79,70

pLDDT: mean 74.46, std 8.87, range [53.31, 88.12]